Protein AF-A0A7X3K1T3-F1 (afdb_monomer)

Organism: NCBI:txid2078573

Mean predicted aligned error: 7.32 Å

Solvent-accessible surface area (backbone atoms only — not comparable to full-atom values): 7877 Å² total; per-residue (Å²): 132,88,79,58,76,76,47,77,52,73,44,80,39,84,28,98,45,86,91,21,22,28,38,44,36,40,35,38,34,88,75,36,37,39,42,36,42,36,38,79,52,101,83,43,46,70,48,66,37,73,30,45,65,69,56,47,51,51,49,52,53,39,49,54,51,47,51,50,37,59,76,70,62,66,55,40,96,50,82,39,81,67,41,73,45,79,48,91,48,94,47,70,72,44,20,33,36,41,37,36,30,36,39,51,84,30,40,33,49,32,39,38,38,74,58,79,67,65,42,55,36,43,28,45,67,68,56,46,49,56,52,50,52,52,52,56,51,52,68,63,70,74,111

pLDDT: mean 78.9, std 13.53, range [39.66, 96.5]

Secondary structure (DSSP, 8-state):
--PPEEEEEEEEE--SSGGG-EEEEEEEETTEEEEEEEE-STTPPEEEEEEEHHHHHHHHHHHHHHHHHHHTT---SS-EEEEEEE---SSGGG-EEEEEEEETTEEEEEEEESSS---EEEE-HHHHHHHHHHHHHHHHHT-

Sequence (143 aa):
MNKKQTGIEWINIDSELNEGSGKLSLSAYDNLVLLTLMQTHEYGMDAEIELNTLEFAKLIDILKRAHRMICNKEMPQKRNCVGLIRLNNSSPTKQGIIIINLFKNYIIFGVSLKTGGDPEIKMNQDQTLALLELFIKMSKGTG

Foldseek 3Di:
DDFDWLDKDWDFAQDPDLQAGWIWIWTDTLFWIWIWTWRDDPPIFIAIAIGGLVLLVVVLVLLVQLLVCLVVQVADCDKAWSDKDFHPDPDLQNGWMWTWTHHGQWIKTWIGHNDTHIHIHIHGNVSSVVVSVVSVVSSVSSD

Nearest PDB structures (foldseek):
  8chv-assembly1_B  TM=6.276E-01  e=1.000E-04  Homo sapiens
  3k44-assembly4_D  TM=6.222E-01  e=2.903E-04  Drosophila melanogaster
  8chu-assembly1_B  TM=5.878E-01  e=1.116E-03  Homo sapiens
  8chv-assembly1_A  TM=6.253E-01  e=2.896E-03  Homo sapiens
  8chu-assembly1_A  TM=5.949E-01  e=3.240E-03  Homo sapiens

Structure (mmCIF, N/CA/C/O backbone):
data_AF-A0A7X3K1T3-F1
#
_entry.id   AF-A0A7X3K1T3-F1
#
loop_
_atom_site.group_PDB
_atom_site.id
_atom_site.type_symbol
_atom_site.label_atom_id
_atom_site.label_alt_id
_atom_site.label_comp_id
_atom_site.label_asym_id
_atom_site.label_entity_id
_atom_site.label_seq_id
_atom_site.pdbx_PDB_ins_code
_atom_site.Cartn_x
_atom_site.Cartn_y
_atom_site.Cartn_z
_atom_site.occupancy
_atom_site.B_iso_or_equiv
_atom_site.auth_seq_id
_atom_site.auth_comp_id
_atom_site.auth_asym_id
_atom_site.auth_atom_id
_atom_site.pdbx_PDB_model_num
ATOM 1 N N . MET A 1 1 ? 7.225 -0.201 -26.007 1.00 41.81 1 MET A N 1
ATOM 2 C CA . MET A 1 1 ? 5.756 -0.349 -25.890 1.00 41.81 1 MET A CA 1
ATOM 3 C C . MET A 1 1 ? 5.219 0.858 -25.144 1.00 41.81 1 MET A C 1
ATOM 5 O O . MET A 1 1 ? 5.655 1.079 -24.022 1.00 41.81 1 MET A O 1
ATOM 9 N N . ASN A 1 2 ? 4.320 1.635 -25.751 1.00 48.91 2 ASN A N 1
ATOM 10 C CA . ASN A 1 2 ? 3.611 2.708 -25.049 1.00 48.91 2 ASN A CA 1
ATOM 11 C C . ASN A 1 2 ? 2.538 2.070 -24.159 1.00 48.91 2 ASN A C 1
ATOM 13 O O . ASN A 1 2 ? 1.594 1.478 -24.676 1.00 48.91 2 ASN A O 1
ATOM 17 N N . LYS A 1 3 ? 2.711 2.133 -22.834 1.00 58.28 3 LYS A N 1
ATOM 18 C CA . LYS A 1 3 ? 1.690 1.710 -21.866 1.00 58.28 3 LYS A CA 1
ATOM 19 C C . LYS A 1 3 ? 0.610 2.799 -21.838 1.00 58.28 3 LYS A C 1
ATOM 21 O O . LYS A 1 3 ? 0.929 3.944 -21.520 1.00 58.28 3 LYS A O 1
ATOM 26 N N . LYS A 1 4 ? -0.639 2.483 -22.195 1.00 67.44 4 LYS A N 1
ATOM 27 C CA . LYS A 1 4 ? -1.748 3.440 -22.087 1.00 67.44 4 LYS A CA 1
ATOM 28 C C . LYS A 1 4 ? -2.160 3.533 -20.617 1.00 67.44 4 LYS A C 1
ATOM 30 O O . LYS A 1 4 ? -2.411 2.517 -19.976 1.00 67.44 4 LYS A O 1
ATOM 35 N N . GLN A 1 5 ? -2.152 4.743 -20.070 1.00 72.88 5 GLN A N 1
ATOM 36 C CA . GLN A 1 5 ? -2.580 5.000 -18.699 1.00 72.88 5 GLN A CA 1
ATOM 37 C C . GLN A 1 5 ? -4.106 5.069 -18.660 1.00 72.88 5 GLN A C 1
ATOM 39 O O . GLN A 1 5 ? -4.710 5.796 -19.451 1.00 72.88 5 GLN A O 1
ATOM 44 N N . THR A 1 6 ? -4.718 4.295 -17.769 1.00 67.56 6 THR A N 1
ATOM 45 C CA . THR A 1 6 ? -6.179 4.157 -17.666 1.00 67.56 6 THR A CA 1
ATOM 46 C C . THR A 1 6 ? -6.748 4.867 -16.440 1.00 67.56 6 THR A C 1
ATOM 48 O O . THR A 1 6 ? -7.935 5.181 -16.420 1.00 67.56 6 THR A O 1
ATOM 51 N N . GLY A 1 7 ? -5.906 5.209 -15.458 1.00 67.75 7 GLY A N 1
ATOM 52 C CA . GLY A 1 7 ? -6.283 6.049 -14.322 1.00 67.75 7 GLY A CA 1
ATOM 53 C C . GLY A 1 7 ? -5.099 6.422 -13.429 1.00 67.75 7 GLY A C 1
ATOM 54 O O . GLY A 1 7 ? -4.095 5.710 -13.388 1.00 67.75 7 GLY A O 1
ATOM 55 N N . ILE A 1 8 ? -5.224 7.542 -12.712 1.00 69.75 8 ILE A N 1
ATOM 56 C CA . ILE A 1 8 ? -4.309 7.964 -11.641 1.00 69.75 8 ILE A CA 1
ATOM 57 C C . ILE A 1 8 ? -5.150 8.315 -10.425 1.00 69.75 8 ILE A C 1
ATOM 59 O O . 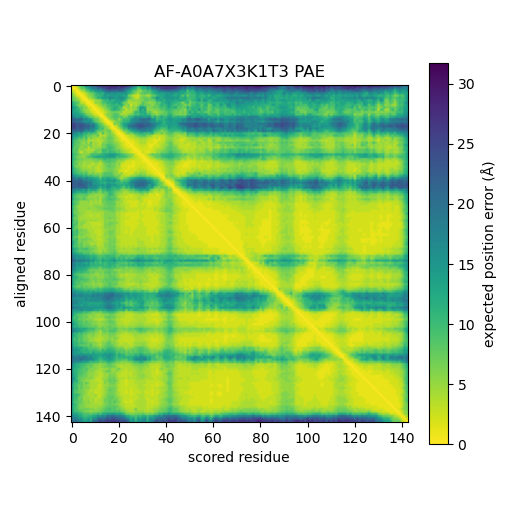ILE A 1 8 ? -6.048 9.148 -10.519 1.00 69.75 8 ILE A O 1
ATOM 63 N N . GLU A 1 9 ? -4.827 7.711 -9.291 1.00 72.94 9 GLU A N 1
ATOM 64 C CA . GLU A 1 9 ? -5.430 8.013 -7.997 1.00 72.94 9 GLU A CA 1
ATOM 65 C C . GLU A 1 9 ? -4.312 8.123 -6.954 1.00 72.94 9 GLU A C 1
ATOM 67 O O 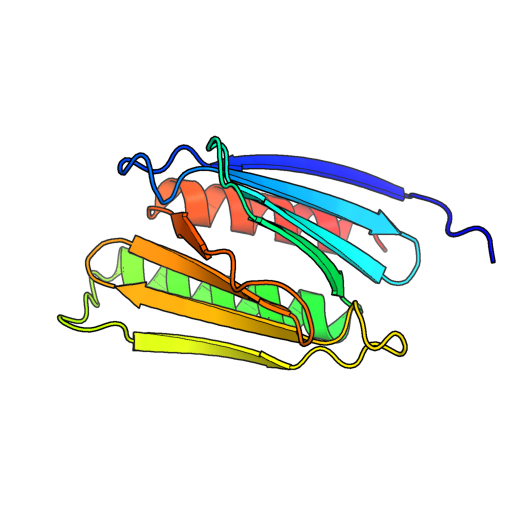. GLU A 1 9 ? -3.264 7.479 -7.049 1.00 72.94 9 GLU A O 1
ATOM 72 N N . TRP A 1 10 ? -4.494 8.970 -5.949 1.00 66.94 10 TRP A N 1
ATOM 73 C CA . TRP A 1 10 ? -3.466 9.230 -4.946 1.00 66.94 10 TRP A CA 1
ATOM 74 C C . TRP A 1 10 ? -4.085 9.482 -3.586 1.00 66.94 10 TRP A C 1
ATOM 76 O O . TRP A 1 10 ? -5.164 10.060 -3.478 1.00 66.94 10 TRP A O 1
ATOM 86 N N . ILE A 1 11 ? -3.363 9.057 -2.554 1.00 65.38 11 ILE A N 1
ATOM 87 C CA . ILE A 1 11 ? -3.684 9.352 -1.169 1.00 65.38 11 ILE A CA 1
ATOM 88 C C . ILE A 1 11 ? -2.452 9.956 -0.500 1.00 65.38 11 ILE A C 1
ATOM 90 O O . ILE A 1 11 ? -1.338 9.431 -0.583 1.00 65.38 11 ILE A O 1
ATOM 94 N N . ASN A 1 12 ? -2.652 11.102 0.140 1.00 68.00 12 ASN A N 1
ATOM 95 C CA . ASN A 1 12 ? -1.646 11.665 1.027 1.00 68.00 12 ASN A CA 1
ATOM 96 C C . ASN A 1 12 ? -1.786 10.974 2.382 1.00 68.00 12 ASN A C 1
ATOM 98 O O . ASN A 1 12 ? -2.900 10.809 2.883 1.00 68.00 12 ASN A O 1
ATOM 102 N N . ILE A 1 13 ? -0.664 10.528 2.939 1.00 69.00 13 ILE A N 1
ATOM 103 C CA . ILE A 1 13 ? -0.623 9.825 4.215 1.00 69.00 13 ILE A CA 1
ATOM 104 C C . ILE A 1 13 ? 0.182 10.681 5.184 1.00 69.00 13 ILE A C 1
ATOM 106 O O . ILE A 1 13 ? 1.413 10.625 5.247 1.00 69.00 13 ILE A O 1
ATOM 110 N N . ASP A 1 14 ? -0.554 11.470 5.955 1.00 61.94 14 ASP A N 1
ATOM 111 C CA . ASP A 1 14 ? -0.004 12.286 7.027 1.00 61.94 14 ASP A CA 1
ATOM 112 C C . ASP A 1 14 ? 0.203 11.398 8.261 1.00 61.94 14 ASP A C 1
ATOM 114 O O . ASP A 1 14 ? -0.721 11.133 9.029 1.00 61.94 14 ASP A O 1
ATOM 118 N N . SER A 1 15 ? 1.408 10.862 8.440 1.00 55.59 15 SER A N 1
ATOM 119 C CA . SER A 1 15 ? 1.752 10.136 9.666 1.00 55.59 15 SER A CA 1
ATOM 120 C C . SER A 1 15 ? 1.919 11.125 10.823 1.00 55.59 15 SER A C 1
ATOM 122 O O . SER A 1 15 ? 2.490 12.203 10.673 1.00 55.59 15 SER A O 1
ATOM 124 N N . GLU A 1 16 ? 1.471 10.733 12.018 1.00 53.41 16 GLU A N 1
ATOM 125 C CA . GLU A 1 16 ? 1.627 11.525 13.251 1.00 53.41 16 GLU A CA 1
ATOM 126 C C . GLU A 1 16 ? 3.101 11.719 13.663 1.00 53.41 16 GLU A C 1
ATOM 128 O O . GLU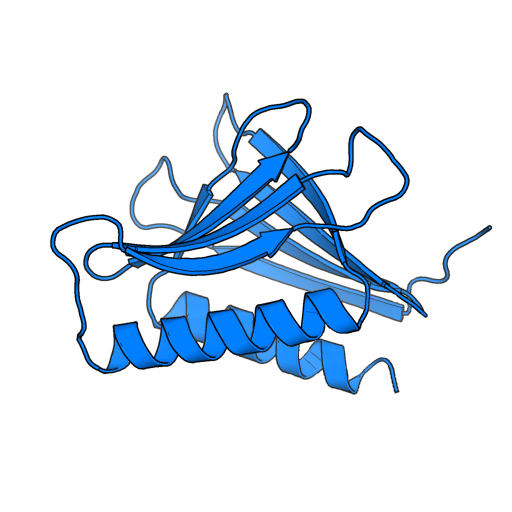 A 1 16 ? 3.422 12.559 14.501 1.00 53.41 16 GLU A O 1
ATOM 133 N N . LEU A 1 17 ? 4.014 10.937 13.080 1.00 50.72 17 LEU A N 1
ATOM 134 C CA . LEU A 1 17 ? 5.456 11.055 13.264 1.00 50.72 17 LEU A CA 1
ATOM 135 C C . LEU A 1 17 ? 6.085 11.617 11.987 1.00 50.72 17 LEU A C 1
ATOM 137 O O . LEU A 1 17 ? 5.965 10.991 10.932 1.00 50.72 17 LEU A O 1
ATOM 141 N N . ASN A 1 18 ? 6.805 12.733 12.120 1.00 50.31 18 ASN A N 1
ATOM 142 C CA . ASN A 1 18 ? 7.543 13.427 11.055 1.00 50.31 18 ASN A CA 1
ATOM 143 C C . ASN A 1 18 ? 8.329 12.465 10.128 1.00 50.31 18 ASN A C 1
ATOM 145 O O . ASN A 1 18 ? 8.273 12.579 8.911 1.00 50.31 18 ASN A O 1
ATOM 149 N N . GLU A 1 19 ? 8.963 11.427 10.680 1.00 51.41 19 GLU A N 1
ATOM 150 C CA . GLU A 1 19 ? 9.788 10.451 9.940 1.00 51.41 19 GLU A CA 1
ATOM 151 C C . GLU A 1 19 ? 9.007 9.305 9.254 1.00 51.41 19 GLU A C 1
ATOM 153 O O . GLU A 1 19 ? 9.602 8.323 8.814 1.00 51.41 19 GLU A O 1
ATOM 158 N N . GLY A 1 20 ? 7.672 9.360 9.203 1.00 57.84 20 GLY A N 1
ATOM 159 C CA . GLY A 1 20 ? 6.833 8.306 8.608 1.00 57.84 20 GLY A CA 1
ATOM 160 C C . GLY A 1 20 ? 5.755 8.805 7.651 1.00 57.84 20 GLY A C 1
ATOM 161 O O . GLY A 1 20 ? 4.930 7.996 7.218 1.00 57.84 20 GLY A O 1
ATOM 162 N N . SER A 1 21 ? 5.733 10.112 7.380 1.00 69.00 21 SER A N 1
ATOM 163 C CA . SER A 1 21 ? 4.756 10.768 6.507 1.00 69.00 21 SER A CA 1
ATOM 164 C C . SER A 1 21 ? 5.194 10.696 5.059 1.00 69.00 21 SER A C 1
ATOM 166 O O . SER A 1 21 ? 6.386 10.702 4.736 1.00 69.00 21 SER A O 1
ATOM 168 N N . GLY A 1 22 ? 4.214 10.606 4.173 1.00 75.56 22 GLY A N 1
ATOM 169 C CA . GLY A 1 22 ? 4.496 10.411 2.772 1.00 75.56 22 GLY A CA 1
ATOM 170 C C . GLY A 1 22 ? 3.266 10.493 1.894 1.00 75.56 22 GLY A C 1
ATOM 171 O O . GLY A 1 22 ? 2.132 10.656 2.339 1.00 75.56 22 GLY A O 1
ATOM 172 N N . LYS A 1 23 ? 3.505 10.336 0.604 1.00 76.12 23 LYS A N 1
ATOM 173 C CA . LYS A 1 23 ? 2.472 10.186 -0.404 1.00 76.12 23 LYS A CA 1
ATOM 174 C C . LYS A 1 23 ? 2.551 8.780 -0.966 1.00 76.12 23 LYS A C 1
ATOM 176 O O . LYS A 1 23 ? 3.626 8.304 -1.330 1.00 76.12 23 LYS A O 1
ATOM 181 N N . LEU A 1 24 ? 1.394 8.138 -1.060 1.00 77.62 24 LEU A N 1
ATOM 182 C CA . LEU A 1 24 ? 1.240 6.890 -1.783 1.00 77.62 24 LEU A CA 1
ATOM 183 C C . LEU A 1 24 ? 0.342 7.167 -2.988 1.00 77.62 24 LEU A C 1
ATOM 185 O O . LEU A 1 24 ? -0.822 7.549 -2.852 1.00 77.62 24 LEU A O 1
ATOM 189 N N . SER A 1 25 ? 0.894 7.017 -4.187 1.00 76.75 25 SER A N 1
ATOM 190 C CA . SER A 1 25 ? 0.141 7.187 -5.430 1.00 76.75 25 SER A CA 1
ATOM 191 C C . SER A 1 25 ? 0.081 5.898 -6.216 1.00 76.75 25 SER A C 1
ATOM 193 O O . SER A 1 25 ? 1.043 5.130 -6.239 1.00 76.75 25 SER A O 1
ATOM 195 N N . LEU A 1 26 ? -1.038 5.699 -6.906 1.00 80.31 26 LEU A N 1
ATOM 196 C CA . LEU A 1 26 ? -1.214 4.594 -7.823 1.00 80.31 26 LEU A CA 1
ATOM 197 C C . LEU A 1 26 ? -1.599 5.077 -9.208 1.00 80.31 26 LEU A C 1
ATOM 199 O O . LEU A 1 26 ? -2.479 5.916 -9.387 1.00 80.31 26 LEU A O 1
ATOM 203 N N . SER A 1 27 ? -0.949 4.490 -10.202 1.00 80.88 27 SER A N 1
ATOM 204 C CA . SER A 1 27 ? -1.311 4.660 -11.601 1.00 80.88 27 SER A CA 1
ATOM 205 C C . SER A 1 27 ? -1.676 3.307 -12.188 1.00 80.88 27 SER A C 1
ATOM 207 O O . SER A 1 27 ? -0.873 2.375 -12.168 1.00 80.88 27 SER A O 1
ATOM 209 N N . ALA A 1 28 ? -2.892 3.195 -12.709 1.00 78.00 28 ALA A N 1
ATOM 210 C CA . ALA A 1 28 ? -3.346 2.014 -13.420 1.00 78.00 28 ALA A CA 1
ATOM 211 C C . ALA A 1 28 ? -2.989 2.124 -14.909 1.00 78.00 28 ALA A C 1
ATOM 213 O O . ALA A 1 28 ? -3.174 3.164 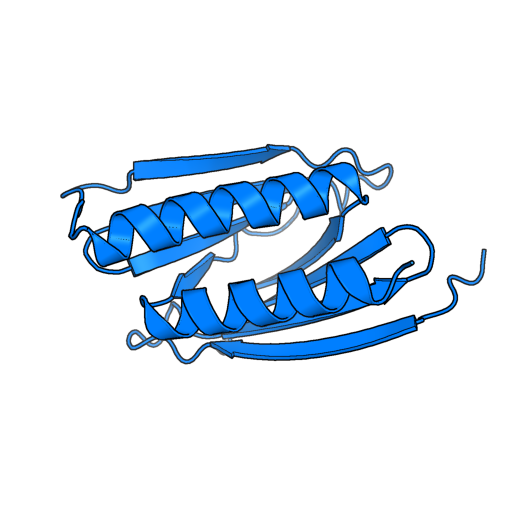-15.551 1.00 78.00 28 ALA A O 1
ATOM 214 N N . TYR A 1 29 ? -2.481 1.023 -15.446 1.00 77.81 29 TYR A N 1
ATOM 215 C CA . TYR A 1 29 ? -2.236 0.793 -16.864 1.00 77.81 29 TYR A CA 1
ATOM 216 C C . TYR A 1 29 ? -2.918 -0.521 -17.262 1.00 77.81 29 TYR A C 1
ATOM 218 O O . TYR A 1 29 ? -3.238 -1.330 -16.393 1.00 77.81 29 TYR A O 1
ATOM 226 N N . ASP A 1 30 ? -3.084 -0.768 -18.564 1.00 71.62 30 ASP A N 1
ATOM 227 C CA . ASP A 1 30 ? -3.866 -1.905 -19.089 1.00 71.62 30 ASP A CA 1
ATOM 228 C C . ASP A 1 30 ? -3.560 -3.270 -18.430 1.00 71.62 30 ASP A C 1
ATOM 230 O O . ASP A 1 30 ? -4.468 -4.062 -18.220 1.00 71.62 30 ASP A O 1
ATOM 234 N N . ASN A 1 31 ? -2.297 -3.549 -18.073 1.00 72.81 31 ASN A N 1
ATOM 235 C CA . ASN A 1 31 ? -1.872 -4.852 -17.531 1.00 72.81 31 ASN A CA 1
ATOM 236 C C . ASN A 1 31 ? -1.056 -4.769 -16.229 1.00 72.81 31 ASN A C 1
ATOM 238 O O . ASN A 1 31 ? -0.468 -5.765 -15.801 1.00 72.81 31 ASN A O 1
ATOM 242 N N . LEU A 1 32 ? -0.941 -3.584 -15.627 1.00 79.00 32 LEU A N 1
ATOM 243 C CA . LEU A 1 32 ? -0.135 -3.384 -14.421 1.00 79.00 32 LEU A CA 1
ATOM 244 C C . LEU A 1 32 ? -0.585 -2.160 -13.637 1.00 79.00 32 LEU A C 1
ATOM 246 O O . LEU A 1 32 ? -1.138 -1.207 -14.184 1.00 79.00 32 LEU A O 1
ATOM 250 N N . VAL A 1 33 ? -0.263 -2.175 -12.353 1.00 81.81 33 VAL A N 1
ATOM 251 C CA . VAL A 1 33 ? -0.432 -1.051 -11.443 1.00 81.81 33 VAL A CA 1
ATOM 252 C C . VAL A 1 33 ? 0.947 -0.552 -11.042 1.00 81.81 33 VAL A C 1
ATOM 254 O O . VAL A 1 33 ? 1.780 -1.321 -10.571 1.00 81.81 33 VAL A O 1
ATOM 257 N N . LEU A 1 34 ? 1.196 0.736 -11.233 1.00 82.00 34 LEU A N 1
ATOM 258 C CA . LEU A 1 34 ? 2.377 1.410 -10.718 1.00 82.00 34 LEU A CA 1
ATOM 259 C C . LEU A 1 34 ? 2.048 1.961 -9.334 1.00 82.00 34 LEU A C 1
ATOM 261 O O . LEU A 1 34 ? 1.129 2.765 -9.197 1.00 82.00 34 LEU A O 1
ATOM 265 N N . LEU A 1 35 ? 2.784 1.515 -8.328 1.00 84.31 35 LEU A N 1
ATOM 266 C CA . LEU A 1 35 ? 2.719 2.001 -6.960 1.00 84.31 35 LEU A CA 1
ATOM 267 C C . LEU A 1 35 ? 3.952 2.864 -6.696 1.00 84.31 35 LEU A C 1
ATOM 269 O O . LEU A 1 35 ? 5.075 2.374 -6.800 1.00 84.31 35 LEU A O 1
ATOM 273 N N . THR A 1 36 ? 3.742 4.112 -6.297 1.00 78.75 36 THR A N 1
ATOM 274 C CA . THR A 1 36 ? 4.822 5.017 -5.897 1.00 78.75 36 THR A CA 1
ATOM 275 C C . THR A 1 36 ? 4.655 5.389 -4.432 1.00 78.75 36 THR A C 1
ATOM 277 O O . THR A 1 36 ? 3.579 5.820 -4.012 1.00 78.75 36 THR A O 1
ATOM 280 N N . LEU A 1 37 ? 5.727 5.215 -3.669 1.00 79.81 37 LEU A N 1
ATOM 281 C CA . LEU A 1 37 ? 5.862 5.585 -2.270 1.00 79.81 37 LEU A CA 1
ATOM 282 C C . LEU A 1 37 ? 6.874 6.730 -2.190 1.00 79.81 37 LEU A C 1
ATOM 284 O O . LEU A 1 37 ? 8.015 6.540 -2.597 1.00 79.81 37 LEU A O 1
ATOM 288 N N . MET A 1 38 ? 6.463 7.892 -1.689 1.00 75.50 38 MET A N 1
ATOM 289 C CA . MET A 1 38 ? 7.336 9.059 -1.525 1.00 75.50 38 MET A CA 1
ATOM 290 C C . MET A 1 38 ? 7.316 9.526 -0.075 1.00 75.50 38 MET A C 1
ATOM 292 O O . MET A 1 38 ? 6.237 9.796 0.453 1.00 75.50 38 MET A O 1
ATOM 296 N N . GLN A 1 39 ? 8.471 9.654 0.573 1.00 73.12 39 GLN A N 1
ATOM 297 C CA . GLN A 1 39 ? 8.565 10.215 1.928 1.00 73.12 39 GLN A CA 1
ATOM 298 C C . GLN A 1 39 ? 8.788 11.736 1.883 1.00 73.12 39 GLN A C 1
ATOM 300 O O . GLN A 1 39 ? 9.594 12.232 1.105 1.00 73.12 39 GLN A O 1
ATOM 305 N N . THR A 1 40 ? 8.100 12.501 2.734 1.00 63.00 40 THR A N 1
ATOM 306 C CA . THR A 1 40 ? 8.018 13.978 2.641 1.00 63.00 40 THR A CA 1
ATOM 307 C C . THR A 1 40 ? 9.203 14.770 3.238 1.00 63.00 40 THR A C 1
ATOM 309 O O . THR A 1 40 ? 9.068 15.971 3.464 1.00 63.00 40 THR A O 1
ATOM 312 N N . HIS A 1 41 ? 10.355 14.161 3.546 1.00 61.69 41 HIS A N 1
ATOM 313 C CA . HIS A 1 41 ? 11.472 14.837 4.242 1.00 61.69 41 HIS A CA 1
ATOM 314 C C . HIS A 1 41 ? 12.726 15.064 3.391 1.00 61.69 41 HIS A C 1
ATOM 316 O O . HIS A 1 41 ? 12.865 14.499 2.317 1.00 61.69 41 HIS A O 1
ATOM 322 N N . GLU A 1 42 ? 13.642 15.909 3.886 1.00 45.81 42 GLU A N 1
ATOM 323 C CA . GLU A 1 42 ? 14.882 16.361 3.216 1.00 45.81 42 GLU A CA 1
ATOM 324 C C . GLU A 1 42 ? 15.823 15.206 2.797 1.00 45.81 42 GLU A C 1
ATOM 326 O O . GLU A 1 42 ? 16.629 15.361 1.886 1.00 45.81 42 GLU A O 1
ATOM 331 N N . TYR A 1 43 ? 15.655 14.022 3.401 1.00 48.78 43 TYR A N 1
ATOM 332 C CA . TYR A 1 43 ? 16.323 12.757 3.048 1.00 48.78 43 TYR A CA 1
ATOM 333 C C . TYR A 1 43 ? 15.341 11.682 2.540 1.00 48.78 43 TYR A C 1
ATOM 335 O O . TYR A 1 43 ? 15.609 10.485 2.656 1.00 48.78 43 TYR A O 1
ATOM 343 N N . GLY A 1 44 ? 14.167 12.098 2.060 1.00 59.78 44 GLY A N 1
ATOM 344 C CA . GLY A 1 44 ? 13.061 11.228 1.681 1.00 59.78 44 GLY A CA 1
ATOM 345 C C . GLY A 1 44 ? 13.465 10.243 0.594 1.00 59.78 44 GLY A C 1
ATOM 346 O O . GLY A 1 44 ? 14.054 10.616 -0.420 1.00 59.78 44 GLY A O 1
ATOM 347 N N . MET A 1 45 ? 13.170 8.967 0.831 1.00 69.50 45 MET A N 1
ATOM 348 C CA . MET A 1 45 ? 13.367 7.922 -0.160 1.00 69.50 45 MET A CA 1
ATOM 349 C C . MET A 1 45 ? 12.086 7.748 -0.965 1.00 69.50 45 MET A C 1
ATOM 351 O O . MET A 1 45 ? 11.006 7.562 -0.398 1.00 69.50 45 MET A O 1
ATOM 355 N N . ASP A 1 46 ? 12.240 7.753 -2.283 1.00 76.19 46 ASP A N 1
ATOM 356 C CA . ASP A 1 46 ? 11.174 7.415 -3.211 1.00 76.19 46 ASP A CA 1
ATOM 357 C C . ASP A 1 46 ? 11.367 5.980 -3.694 1.00 76.19 46 ASP A C 1
ATOM 359 O O . ASP A 1 46 ? 12.464 5.574 -4.089 1.00 76.19 46 ASP A O 1
ATOM 363 N N . ALA A 1 47 ? 10.286 5.208 -3.690 1.00 77.12 47 ALA A N 1
ATOM 364 C CA . ALA A 1 47 ? 10.245 3.913 -4.340 1.00 77.12 47 ALA A CA 1
ATOM 365 C C . ALA A 1 47 ? 9.091 3.853 -5.331 1.00 77.12 47 ALA A C 1
ATOM 367 O O . ALA A 1 47 ? 7.948 4.164 -5.009 1.00 77.12 47 ALA A O 1
ATOM 368 N N . GLU A 1 48 ? 9.392 3.385 -6.536 1.00 80.38 48 GLU A N 1
ATOM 369 C CA . GLU A 1 48 ? 8.404 3.106 -7.567 1.00 80.38 48 GLU A CA 1
ATOM 370 C C . GLU A 1 48 ? 8.437 1.614 -7.903 1.00 80.38 48 GLU A C 1
ATOM 372 O O . GLU A 1 48 ? 9.475 1.059 -8.273 1.00 80.38 48 GLU A O 1
ATOM 377 N N . ILE A 1 49 ? 7.285 0.962 -7.785 1.00 81.94 49 ILE A N 1
ATOM 378 C CA . ILE A 1 49 ? 7.109 -0.464 -8.027 1.00 81.94 49 ILE A CA 1
ATOM 379 C C . ILE A 1 49 ? 6.038 -0.681 -9.084 1.00 81.94 49 ILE A C 1
ATOM 381 O O . ILE A 1 49 ? 4.936 -0.149 -8.998 1.00 81.94 49 ILE A O 1
ATOM 385 N N . GLU A 1 50 ? 6.330 -1.563 -10.033 1.00 85.12 50 GLU A N 1
ATOM 386 C CA . GLU A 1 50 ? 5.314 -2.150 -10.902 1.00 85.12 50 GLU A CA 1
ATOM 387 C C . GLU A 1 50 ? 4.766 -3.428 -10.258 1.00 85.12 50 GLU A C 1
ATOM 389 O O . GLU A 1 50 ? 5.536 -4.296 -9.845 1.00 85.12 50 GLU A O 1
ATOM 394 N N . LEU A 1 51 ? 3.440 -3.520 -10.168 1.00 85.62 51 LEU A N 1
ATOM 395 C CA . LEU A 1 51 ? 2.688 -4.681 -9.710 1.00 85.62 51 LEU A CA 1
ATOM 396 C C . LEU A 1 51 ? 1.891 -5.242 -10.881 1.00 85.62 51 LEU A C 1
ATOM 398 O O . LEU A 1 51 ? 1.103 -4.527 -11.506 1.00 85.62 51 LEU A O 1
ATOM 402 N N . ASN A 1 52 ? 2.036 -6.536 -11.153 1.00 86.44 52 ASN A N 1
ATOM 403 C CA . ASN A 1 52 ? 1.071 -7.223 -12.007 1.00 86.44 52 ASN A CA 1
ATOM 404 C C . ASN A 1 52 ? -0.263 -7.435 -11.261 1.00 86.44 52 ASN A C 1
ATOM 406 O O . ASN A 1 52 ? -0.354 -7.276 -10.041 1.00 86.44 52 ASN A O 1
ATOM 410 N N . THR A 1 53 ? -1.310 -7.833 -11.985 1.00 84.75 53 THR A N 1
ATOM 411 C CA . THR A 1 53 ? -2.657 -8.030 -11.422 1.00 84.75 53 THR A CA 1
ATOM 412 C C . THR A 1 53 ? -2.679 -8.988 -10.226 1.00 84.75 53 THR A C 1
ATOM 414 O O . THR A 1 53 ? -3.398 -8.747 -9.257 1.00 84.75 53 THR A O 1
ATOM 417 N N . LEU A 1 54 ? -1.873 -10.056 -10.253 1.00 88.94 54 LEU A N 1
ATOM 418 C CA . LEU A 1 54 ? -1.812 -11.033 -9.164 1.00 88.94 54 LEU A CA 1
ATOM 419 C C . LEU A 1 54 ? -1.128 -10.454 -7.918 1.00 88.94 54 LEU A C 1
ATOM 421 O O . LEU A 1 54 ? -1.578 -10.695 -6.798 1.00 88.94 54 LEU A O 1
ATOM 425 N N . GLU A 1 55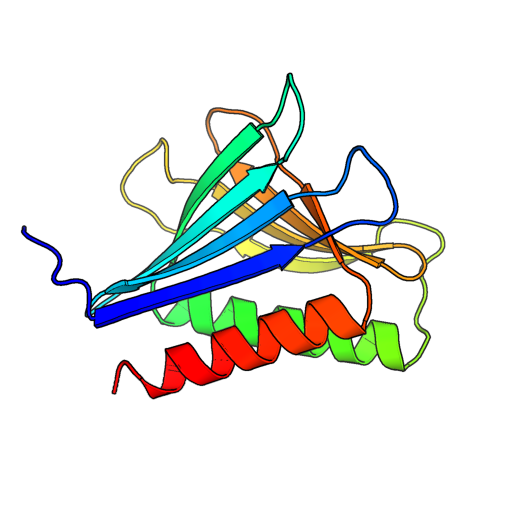 ? -0.043 -9.703 -8.093 1.00 91.06 55 GLU A N 1
ATOM 426 C CA . GLU A 1 55 ? 0.654 -9.015 -7.001 1.00 91.06 55 GLU A CA 1
ATOM 427 C C . GLU A 1 55 ? -0.225 -7.924 -6.386 1.00 91.06 55 GLU A C 1
ATOM 429 O O . GLU A 1 55 ? -0.314 -7.829 -5.163 1.00 91.06 55 GLU A O 1
ATOM 434 N N . PHE A 1 56 ? -0.944 -7.160 -7.212 1.00 90.00 56 PHE A N 1
ATOM 435 C CA . PHE A 1 56 ? -1.871 -6.138 -6.735 1.00 90.00 56 PHE A CA 1
ATOM 436 C C . PHE A 1 56 ? -3.048 -6.744 -5.953 1.00 90.00 56 PHE A C 1
ATOM 438 O O . PHE A 1 56 ? -3.375 -6.271 -4.865 1.00 90.00 56 PHE A O 1
ATOM 445 N N . ALA A 1 57 ? -3.630 -7.847 -6.437 1.00 90.56 57 ALA A N 1
ATOM 446 C CA . ALA A 1 5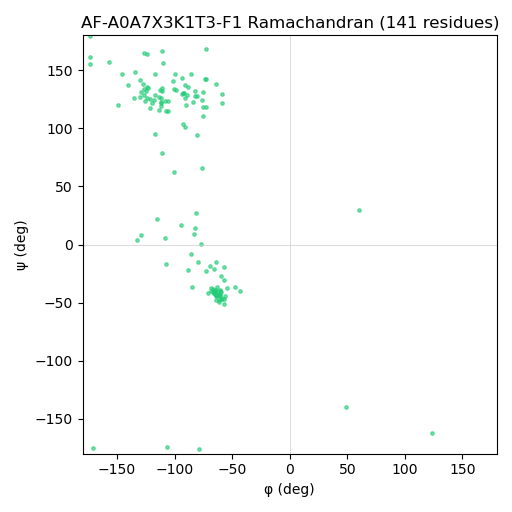7 ? -4.675 -8.570 -5.709 1.00 90.56 57 ALA A CA 1
ATOM 447 C C . ALA A 1 57 ? -4.174 -9.096 -4.350 1.00 90.56 57 ALA A C 1
ATOM 449 O O . ALA A 1 57 ? -4.834 -8.905 -3.327 1.00 90.56 57 ALA A O 1
ATOM 450 N N . LYS A 1 58 ? -2.966 -9.678 -4.310 1.00 94.06 58 LYS A N 1
ATOM 451 C CA . LYS A 1 58 ? -2.329 -10.114 -3.054 1.00 94.06 58 LYS A CA 1
ATOM 452 C C . LYS A 1 58 ? -2.111 -8.952 -2.087 1.00 94.06 58 LYS A C 1
ATOM 454 O O . LYS A 1 58 ? -2.307 -9.121 -0.885 1.00 94.06 58 LYS A O 1
ATOM 459 N N . LEU A 1 59 ? -1.722 -7.782 -2.592 1.00 93.69 59 LEU A N 1
ATOM 460 C CA . LEU A 1 59 ? -1.526 -6.587 -1.773 1.00 93.69 59 LEU A CA 1
ATOM 461 C C . LEU A 1 59 ? -2.828 -6.126 -1.120 1.00 93.69 59 LEU A C 1
ATOM 463 O O . LEU A 1 59 ? -2.839 -5.851 0.080 1.00 93.69 59 LEU A O 1
ATOM 467 N N . ILE A 1 60 ? -3.927 -6.119 -1.877 1.00 93.88 60 ILE A N 1
ATOM 468 C CA . ILE A 1 60 ? -5.265 -5.819 -1.354 1.00 93.88 60 ILE A CA 1
ATOM 469 C C . ILE A 1 60 ? -5.627 -6.775 -0.214 1.00 93.88 60 ILE A C 1
ATOM 471 O O . ILE A 1 60 ? -6.093 -6.332 0.835 1.00 93.88 60 ILE A O 1
ATOM 475 N N . ASP A 1 61 ? -5.403 -8.077 -0.384 1.00 96.12 61 ASP A N 1
ATOM 476 C CA . ASP A 1 61 ? -5.766 -9.068 0.633 1.00 96.12 61 ASP A CA 1
ATOM 477 C C . ASP A 1 61 ? -4.913 -8.957 1.904 1.00 96.12 61 ASP A C 1
ATOM 479 O O . ASP A 1 61 ? -5.438 -9.072 3.017 1.00 96.12 61 ASP A O 1
ATOM 483 N N . ILE A 1 62 ? -3.618 -8.658 1.767 1.00 96.50 62 ILE A N 1
ATOM 484 C CA . ILE A 1 62 ? -2.739 -8.388 2.913 1.00 96.50 62 ILE A CA 1
ATOM 485 C C . ILE A 1 62 ? -3.194 -7.123 3.654 1.00 96.50 62 ILE A C 1
ATOM 487 O O . ILE A 1 62 ? -3.286 -7.145 4.883 1.00 96.50 62 ILE A O 1
ATOM 491 N N . LEU A 1 63 ? -3.533 -6.045 2.938 1.00 94.62 63 LEU A N 1
ATOM 492 C CA . LEU A 1 63 ? -4.025 -4.807 3.551 1.00 94.62 63 LEU A CA 1
ATOM 493 C C . LEU A 1 63 ? -5.378 -5.000 4.245 1.00 94.62 63 LEU A C 1
ATOM 495 O O . LEU A 1 63 ? -5.546 -4.528 5.366 1.00 94.62 63 LEU A O 1
ATOM 499 N N . LYS A 1 64 ? -6.311 -5.765 3.657 1.00 95.69 64 LYS A N 1
ATOM 500 C CA . LYS A 1 64 ? -7.567 -6.162 4.327 1.00 95.69 64 LYS A CA 1
ATOM 501 C C . LYS A 1 64 ? -7.294 -6.874 5.645 1.00 95.69 64 LYS A C 1
ATOM 503 O O . LYS A 1 64 ? -7.953 -6.600 6.648 1.00 95.69 64 LYS A O 1
ATOM 508 N N . ARG A 1 65 ? -6.328 -7.798 5.648 1.00 95.56 65 ARG A N 1
ATOM 509 C CA . ARG A 1 65 ? -5.937 -8.531 6.854 1.00 95.56 65 ARG A CA 1
ATOM 510 C C . ARG A 1 65 ? -5.350 -7.595 7.903 1.00 95.56 65 ARG A C 1
ATOM 512 O O . ARG A 1 65 ? -5.787 -7.646 9.048 1.00 95.56 65 ARG A O 1
ATOM 519 N N . ALA A 1 66 ? -4.419 -6.729 7.510 1.00 94.31 66 ALA A N 1
ATOM 520 C CA . ALA A 1 66 ? -3.804 -5.751 8.402 1.00 94.31 66 ALA A CA 1
ATOM 521 C C . ALA A 1 66 ? -4.862 -4.817 9.011 1.00 94.31 66 ALA A C 1
ATOM 523 O O . ALA A 1 66 ? -4.908 -4.653 10.229 1.00 94.31 66 ALA A O 1
ATOM 524 N N . HIS A 1 6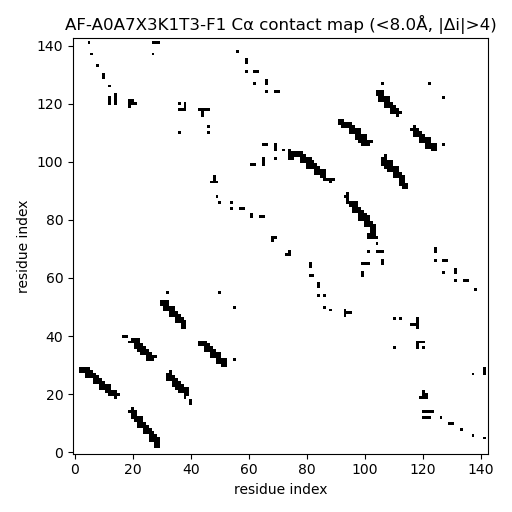7 ? -5.770 -4.293 8.181 1.00 94.69 67 HIS A N 1
ATOM 525 C CA . HIS A 1 67 ? -6.881 -3.446 8.612 1.00 94.69 67 HIS A CA 1
ATOM 526 C C . HIS A 1 67 ? -7.828 -4.173 9.586 1.00 94.69 67 HIS A C 1
ATOM 528 O O . HIS A 1 67 ? -8.261 -3.618 10.590 1.00 94.69 67 HIS A O 1
ATOM 534 N N . ARG A 1 68 ? -8.126 -5.456 9.357 1.00 94.69 68 ARG A N 1
ATOM 535 C CA . ARG A 1 68 ? -8.916 -6.238 10.318 1.00 94.69 68 ARG A CA 1
ATOM 536 C C . ARG A 1 68 ? -8.201 -6.377 11.667 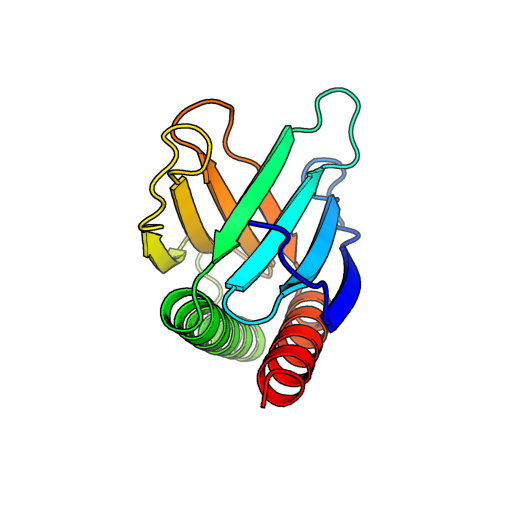1.00 94.69 68 ARG A C 1
ATOM 538 O O . ARG A 1 68 ? -8.836 -6.207 12.703 1.00 94.69 68 ARG A O 1
ATOM 545 N N . MET A 1 69 ? -6.901 -6.671 11.657 1.00 93.69 69 MET A N 1
ATOM 546 C CA . MET A 1 69 ? -6.108 -6.836 12.882 1.00 93.69 69 MET A CA 1
ATOM 547 C C . MET A 1 69 ? -6.026 -5.534 13.692 1.00 93.69 69 MET A C 1
ATOM 549 O O . MET A 1 69 ? -6.215 -5.560 14.910 1.00 93.69 69 MET A O 1
ATOM 553 N N . ILE A 1 70 ? -5.807 -4.390 13.029 1.00 91.25 70 ILE A N 1
ATOM 554 C CA . ILE A 1 70 ? -5.759 -3.085 13.706 1.00 91.25 70 ILE A CA 1
ATOM 555 C C . ILE A 1 70 ? -7.136 -2.711 14.298 1.00 91.25 70 ILE A C 1
ATOM 557 O O . ILE A 1 70 ? -7.204 -2.309 15.458 1.00 91.25 70 ILE A O 1
ATOM 561 N N . CYS A 1 71 ? -8.248 -2.954 13.589 1.00 91.81 71 CYS A N 1
ATOM 562 C CA . CYS A 1 71 ? -9.603 -2.729 14.123 1.00 91.81 71 CYS A CA 1
ATOM 563 C C . CYS A 1 71 ? -9.920 -3.617 15.337 1.00 91.81 71 CYS A C 1
ATOM 565 O O . CYS A 1 71 ? -10.574 -3.184 16.286 1.00 91.81 71 CYS A O 1
ATOM 567 N N . ASN A 1 72 ? -9.424 -4.856 15.331 1.00 91.38 72 ASN A N 1
ATOM 568 C CA . ASN A 1 72 ? -9.598 -5.816 16.420 1.00 91.38 72 ASN A CA 1
ATOM 569 C C . ASN A 1 72 ? -8.694 -5.552 17.634 1.00 91.38 72 ASN A C 1
ATOM 571 O O . ASN A 1 72 ? -8.743 -6.309 18.604 1.00 91.38 72 ASN A O 1
ATOM 575 N N . LYS A 1 73 ? -7.865 -4.501 17.602 1.00 85.81 73 LYS A N 1
ATOM 576 C CA . LYS A 1 73 ? -6.885 -4.196 18.656 1.00 85.81 73 LYS A CA 1
ATOM 577 C C . LYS A 1 73 ? -5.857 -5.316 18.876 1.00 85.81 73 LYS A C 1
ATOM 579 O O . LYS A 1 73 ? -5.316 -5.452 19.973 1.00 85.81 73 LYS A O 1
ATOM 584 N N . GLU A 1 74 ? -5.532 -6.079 17.832 1.00 84.25 74 GLU A N 1
ATOM 585 C CA . GLU A 1 74 ? -4.479 -7.102 17.850 1.00 84.25 74 GLU A CA 1
ATOM 586 C C . GLU A 1 74 ? -3.090 -6.437 17.774 1.00 84.25 74 GLU A C 1
ATOM 588 O O . GLU A 1 74 ? -2.389 -6.562 16.778 1.00 84.25 74 GLU A O 1
ATOM 593 N N . MET A 1 75 ? -2.702 -5.676 18.806 1.00 80.94 75 MET A N 1
ATOM 594 C CA . MET A 1 75 ? -1.532 -4.786 18.776 1.00 80.94 75 MET A CA 1
ATOM 595 C C . MET A 1 75 ? -0.267 -5.474 19.308 1.00 80.94 75 MET A C 1
ATOM 597 O O . MET A 1 75 ? -0.102 -5.613 20.525 1.00 80.94 75 MET A O 1
ATOM 601 N N . PRO A 1 76 ? 0.667 -5.891 18.439 1.00 82.88 76 PRO A N 1
ATOM 602 C CA . PRO A 1 76 ? 1.887 -6.538 18.882 1.00 82.88 76 PRO A CA 1
ATOM 603 C C . PRO A 1 76 ? 2.837 -5.511 19.520 1.00 82.88 76 PRO A C 1
ATOM 605 O O . PRO A 1 76 ? 2.989 -4.381 19.050 1.00 82.88 76 PRO A O 1
ATOM 608 N N . GLN A 1 77 ? 3.530 -5.934 20.582 1.00 81.94 77 GLN A N 1
ATOM 609 C CA . GLN A 1 77 ? 4.563 -5.133 21.264 1.00 81.94 77 GLN A CA 1
ATOM 610 C C . GLN A 1 77 ? 5.827 -4.937 20.402 1.00 81.94 77 GLN A C 1
ATOM 612 O O . GLN A 1 77 ? 6.632 -4.043 20.653 1.00 81.94 77 GLN A O 1
ATOM 617 N N . LYS A 1 78 ? 6.008 -5.780 19.379 1.00 89.62 78 LYS A N 1
ATOM 618 C CA . LYS A 1 78 ? 7.092 -5.732 18.386 1.00 89.62 78 LYS A CA 1
ATOM 619 C C . LYS A 1 78 ? 6.488 -5.662 16.984 1.00 89.62 78 LYS A C 1
ATOM 621 O O . LYS A 1 78 ? 5.310 -5.958 16.816 1.00 89.62 78 LYS A O 1
ATOM 626 N N . ARG A 1 79 ? 7.280 -5.289 15.973 1.00 89.50 79 ARG A N 1
ATOM 627 C CA . ARG A 1 79 ? 6.829 -5.336 14.571 1.00 89.50 79 ARG A CA 1
ATOM 628 C C . ARG A 1 79 ? 6.427 -6.773 14.215 1.00 89.50 79 ARG A C 1
ATOM 630 O O . ARG A 1 79 ? 7.245 -7.682 14.343 1.00 89.50 79 ARG A O 1
ATOM 637 N N . ASN A 1 80 ? 5.182 -6.963 13.789 1.00 91.94 80 ASN A N 1
ATOM 638 C CA . ASN A 1 80 ? 4.647 -8.242 13.336 1.00 91.94 80 ASN A CA 1
ATOM 639 C C . ASN A 1 80 ? 4.372 -8.185 11.832 1.00 91.94 80 ASN A C 1
ATOM 641 O O . ASN A 1 80 ? 3.591 -7.344 11.389 1.00 91.94 80 ASN A O 1
ATOM 645 N N . CYS A 1 81 ? 4.977 -9.081 11.055 1.00 93.94 81 CYS A N 1
ATOM 646 C CA . CYS A 1 81 ? 4.736 -9.151 9.617 1.00 93.94 81 CYS A CA 1
ATOM 647 C C . CYS A 1 81 ? 3.344 -9.734 9.350 1.00 93.94 81 CYS A C 1
ATOM 649 O O . CYS A 1 81 ? 3.056 -10.872 9.719 1.00 93.94 81 CYS A O 1
ATOM 651 N N . VAL A 1 82 ? 2.478 -8.949 8.707 1.00 94.56 82 VAL A N 1
ATOM 652 C CA . VAL A 1 82 ? 1.137 -9.384 8.288 1.00 94.56 82 VAL A CA 1
ATOM 653 C C . VAL A 1 82 ? 1.209 -10.101 6.942 1.00 94.56 82 VAL A C 1
ATOM 655 O O . VAL A 1 82 ? 0.488 -11.076 6.709 1.00 94.56 82 VAL A O 1
ATOM 658 N N . GLY A 1 83 ? 2.086 -9.631 6.056 1.00 95.69 83 GLY A N 1
ATOM 659 C CA . GLY A 1 83 ? 2.290 -10.225 4.747 1.00 95.69 83 GLY A CA 1
ATOM 660 C C . GLY A 1 83 ? 3.456 -9.609 3.988 1.00 95.69 83 GLY A C 1
ATOM 661 O O . GLY A 1 83 ? 3.919 -8.509 4.288 1.00 95.69 83 GLY A O 1
ATOM 662 N N . LEU A 1 84 ? 3.916 -10.356 2.988 1.00 93.94 84 LEU A N 1
ATOM 663 C CA . LEU A 1 84 ? 5.059 -10.015 2.158 1.00 93.94 84 LEU A CA 1
ATOM 664 C C . LEU A 1 84 ? 4.777 -10.393 0.702 1.00 93.94 84 LEU A C 1
ATOM 666 O O . LEU A 1 84 ? 4.275 -11.484 0.425 1.00 93.94 84 LEU A O 1
ATOM 670 N N . ILE A 1 85 ? 5.143 -9.510 -0.225 1.00 92.44 85 ILE A N 1
ATOM 671 C CA . ILE A 1 85 ? 5.059 -9.740 -1.669 1.00 92.44 85 ILE A CA 1
ATOM 672 C C . ILE A 1 85 ? 6.454 -9.584 -2.246 1.00 92.44 85 ILE A C 1
ATOM 674 O O . ILE A 1 85 ? 7.035 -8.505 -2.187 1.00 92.44 85 ILE A O 1
ATOM 678 N N . ARG A 1 86 ? 6.989 -10.664 -2.817 1.00 88.38 86 ARG A N 1
ATOM 679 C CA . ARG A 1 86 ? 8.194 -10.595 -3.646 1.00 88.38 86 ARG A CA 1
ATOM 680 C C . ARG A 1 86 ? 7.774 -10.223 -5.055 1.00 88.38 86 ARG A C 1
ATOM 682 O O . ARG A 1 86 ? 6.961 -10.933 -5.642 1.00 88.38 86 ARG A O 1
ATOM 689 N N . LEU A 1 87 ? 8.320 -9.127 -5.556 1.00 84.62 87 LEU A N 1
ATOM 690 C CA . LEU A 1 87 ? 7.977 -8.583 -6.861 1.00 84.62 87 LEU A CA 1
ATOM 691 C C . LEU A 1 87 ? 8.760 -9.318 -7.938 1.00 84.62 87 LEU A C 1
ATOM 693 O O . LEU A 1 87 ? 9.989 -9.410 -7.861 1.00 84.62 87 LEU A O 1
ATOM 697 N N . ASN A 1 88 ? 8.060 -9.821 -8.948 1.00 73.69 88 ASN A N 1
ATOM 698 C CA . ASN A 1 88 ? 8.680 -10.553 -10.043 1.00 73.69 88 ASN A CA 1
ATOM 699 C C . ASN A 1 88 ? 8.835 -9.653 -11.275 1.00 73.69 88 ASN A C 1
ATOM 701 O O . ASN A 1 88 ? 8.239 -9.886 -12.325 1.00 73.69 88 ASN A O 1
ATOM 705 N N . ASN A 1 89 ? 9.629 -8.590 -11.118 1.00 69.38 89 ASN A N 1
ATOM 706 C CA . ASN A 1 89 ? 9.882 -7.604 -12.166 1.00 69.38 89 ASN A CA 1
ATOM 707 C C . ASN A 1 89 ? 11.140 -7.938 -12.977 1.00 69.38 89 ASN A C 1
ATOM 709 O O . ASN A 1 89 ? 12.160 -8.391 -12.447 1.00 69.38 89 ASN A O 1
ATOM 713 N N . SER A 1 90 ? 11.079 -7.661 -14.281 1.00 61.38 90 SER A N 1
ATOM 714 C CA . SER A 1 90 ? 12.177 -7.902 -15.226 1.00 61.38 90 SER A CA 1
ATOM 715 C C . SER A 1 90 ? 13.347 -6.923 -15.064 1.00 61.38 90 SER A C 1
ATOM 717 O O . SER A 1 90 ? 14.471 -7.263 -15.428 1.00 61.38 90 SER A O 1
ATOM 719 N N . SER A 1 91 ? 13.117 -5.733 -14.493 1.00 64.06 91 SER A N 1
ATOM 720 C CA . SER A 1 91 ? 14.168 -4.735 -14.247 1.00 64.06 91 SER A CA 1
ATOM 721 C C . SER A 1 91 ? 14.802 -4.901 -12.857 1.00 64.06 91 SER A C 1
ATOM 723 O O . SER A 1 91 ? 14.072 -4.818 -11.868 1.00 64.06 91 SER A O 1
ATOM 725 N N . PRO A 1 92 ? 16.140 -5.030 -12.735 1.00 61.47 92 PRO A N 1
ATOM 726 C CA . PRO A 1 92 ? 16.837 -5.139 -11.449 1.00 61.47 92 PRO A CA 1
ATOM 727 C C . PRO A 1 92 ? 16.585 -3.973 -10.486 1.00 61.47 92 PRO A C 1
ATOM 729 O O . PRO A 1 92 ? 16.576 -4.184 -9.279 1.00 61.47 92 PRO A O 1
ATOM 732 N N . THR A 1 93 ? 16.352 -2.765 -11.010 1.00 61.81 93 THR A N 1
ATOM 733 C CA . THR A 1 93 ? 16.071 -1.556 -10.213 1.00 61.81 93 THR A CA 1
ATOM 734 C C . THR A 1 93 ? 14.625 -1.477 -9.728 1.00 61.81 93 THR A C 1
ATOM 736 O O . THR A 1 93 ? 14.327 -0.709 -8.823 1.00 61.81 93 THR A O 1
ATOM 739 N N . LYS A 1 94 ? 13.731 -2.288 -10.312 1.00 61.28 94 LYS A N 1
ATOM 740 C CA . LYS A 1 94 ? 12.323 -2.433 -9.907 1.00 61.28 94 LYS A CA 1
ATOM 741 C C . LYS A 1 94 ? 12.051 -3.787 -9.236 1.00 61.28 94 LYS A C 1
ATOM 743 O O . LYS A 1 94 ? 10.896 -4.126 -8.971 1.00 61.28 94 LYS A O 1
ATOM 748 N N . GLN A 1 95 ? 13.097 -4.585 -8.993 1.00 62.25 95 GLN A N 1
ATOM 749 C CA . GLN A 1 95 ? 13.026 -5.771 -8.143 1.00 62.25 95 GLN A CA 1
ATOM 750 C C . GLN A 1 95 ? 12.976 -5.320 -6.689 1.00 62.25 95 GLN A C 1
ATOM 752 O O . GLN A 1 95 ? 13.791 -4.507 -6.253 1.00 62.25 95 GLN A O 1
ATOM 757 N N . GLY A 1 96 ? 12.035 -5.877 -5.937 1.00 78.06 96 GLY A N 1
ATOM 758 C CA . GLY A 1 96 ? 11.854 -5.499 -4.550 1.00 78.06 96 GLY A CA 1
ATOM 759 C C . GLY A 1 96 ? 10.886 -6.396 -3.800 1.00 78.06 96 GLY A C 1
ATOM 760 O O . GLY A 1 96 ? 10.388 -7.405 -4.313 1.00 78.06 96 GLY A O 1
ATOM 761 N N . ILE A 1 97 ? 10.635 -6.013 -2.560 1.00 86.62 97 ILE A N 1
ATOM 762 C CA . ILE A 1 97 ? 9.716 -6.668 -1.648 1.00 86.62 97 ILE A CA 1
ATOM 763 C C . ILE A 1 97 ? 8.786 -5.602 -1.078 1.00 86.62 97 ILE A C 1
ATOM 765 O O . ILE A 1 97 ? 9.249 -4.582 -0.578 1.00 86.62 97 ILE A O 1
ATOM 769 N N . ILE A 1 98 ? 7.481 -5.858 -1.108 1.00 90.81 98 ILE A N 1
ATOM 770 C CA . ILE A 1 98 ? 6.522 -5.115 -0.284 1.00 90.81 98 ILE A CA 1
ATOM 771 C C . ILE A 1 98 ? 6.324 -5.890 1.012 1.00 90.81 98 ILE A C 1
ATOM 773 O O . ILE A 1 98 ? 6.063 -7.096 0.977 1.00 90.81 98 ILE A O 1
ATOM 777 N N . ILE A 1 99 ? 6.429 -5.208 2.147 1.00 91.75 99 ILE A N 1
ATOM 778 C CA . ILE A 1 99 ? 6.231 -5.785 3.477 1.00 91.75 99 ILE A CA 1
ATOM 779 C C . ILE A 1 99 ? 5.190 -4.949 4.208 1.00 91.75 99 ILE A C 1
ATOM 781 O O . ILE A 1 99 ? 5.371 -3.750 4.396 1.00 91.75 99 ILE A O 1
ATOM 785 N N . ILE A 1 100 ? 4.114 -5.591 4.654 1.00 94.44 100 ILE A N 1
ATOM 786 C CA . ILE A 1 100 ? 3.100 -4.953 5.491 1.00 94.44 100 ILE A CA 1
ATOM 787 C C . ILE A 1 100 ? 3.277 -5.466 6.912 1.00 94.44 100 ILE A C 1
ATOM 789 O O . ILE A 1 100 ? 3.083 -6.654 7.182 1.00 94.44 100 ILE A O 1
ATOM 793 N N . ASN A 1 101 ? 3.641 -4.569 7.824 1.00 93.12 101 ASN A N 1
ATOM 794 C CA . ASN A 1 101 ? 3.788 -4.880 9.241 1.00 93.12 101 ASN A CA 1
ATOM 795 C C . ASN A 1 101 ? 2.689 -4.213 10.066 1.00 93.12 101 ASN A C 1
ATOM 797 O O . ASN A 1 101 ? 2.158 -3.173 9.693 1.00 93.12 101 ASN A O 1
ATOM 801 N N . LEU A 1 102 ? 2.409 -4.784 11.230 1.00 92.31 102 LEU A N 1
ATOM 802 C CA . LEU A 1 102 ? 1.635 -4.158 12.292 1.00 92.31 102 LEU A CA 1
ATOM 803 C C . LEU A 1 102 ? 2.577 -3.862 13.463 1.00 92.31 102 LEU A C 1
ATOM 805 O O . LEU A 1 102 ? 3.370 -4.722 13.862 1.00 92.31 102 LEU A O 1
ATOM 809 N N . PHE A 1 103 ? 2.523 -2.652 14.006 1.00 89.06 103 PHE A N 1
ATOM 810 C CA . PHE A 1 103 ? 3.311 -2.260 15.170 1.00 89.06 103 PHE A CA 1
ATOM 811 C C . PHE A 1 103 ? 2.564 -1.227 15.994 1.00 89.06 103 PHE A C 1
ATOM 813 O O . PHE A 1 103 ? 2.278 -0.136 15.500 1.00 89.06 103 PHE A O 1
ATOM 820 N N . LYS A 1 104 ? 2.286 -1.554 17.265 1.00 87.06 104 LYS A N 1
ATOM 821 C CA . LYS A 1 104 ? 1.351 -0.762 18.077 1.00 87.06 104 LYS A CA 1
ATOM 822 C C . LYS A 1 104 ? 0.066 -0.538 17.261 1.00 87.06 104 LYS A C 1
ATOM 824 O O . LYS A 1 104 ? -0.339 -1.436 16.538 1.00 87.06 104 LYS A O 1
ATOM 829 N N . ASN A 1 105 ? -0.518 0.653 17.323 1.00 87.31 105 ASN A N 1
ATOM 830 C CA . ASN A 1 105 ? -1.698 1.093 16.580 1.00 87.31 105 ASN A CA 1
ATOM 831 C C . ASN A 1 105 ? -1.409 1.555 15.137 1.00 87.31 105 ASN A C 1
ATOM 833 O O . ASN A 1 105 ? -2.145 2.394 14.625 1.00 87.31 105 ASN A O 1
ATOM 837 N N . TYR A 1 106 ? -0.358 1.046 14.489 1.00 88.69 106 TYR A N 1
ATOM 838 C CA . TYR A 1 106 ? 0.001 1.442 13.127 1.00 88.69 106 TYR A CA 1
ATOM 839 C C . TYR A 1 106 ? 0.226 0.244 12.220 1.00 88.69 106 TYR A C 1
ATOM 841 O O . TYR A 1 106 ? 0.854 -0.748 12.603 1.00 88.69 106 TYR A O 1
ATOM 849 N N . ILE A 1 107 ? -0.215 0.394 10.978 1.00 91.38 107 ILE A N 1
ATOM 850 C CA . ILE A 1 107 ? 0.186 -0.442 9.855 1.00 91.38 107 ILE A CA 1
ATOM 851 C C . ILE A 1 107 ? 1.365 0.244 9.172 1.00 91.38 107 ILE A C 1
ATOM 853 O O . ILE A 1 107 ? 1.318 1.431 8.873 1.00 91.38 107 ILE A O 1
ATOM 857 N N . ILE A 1 108 ? 2.442 -0.498 8.946 1.00 90.19 108 ILE A N 1
ATOM 858 C CA . ILE A 1 108 ? 3.645 -0.013 8.272 1.00 90.19 108 ILE A CA 1
ATOM 859 C C . ILE A 1 108 ? 3.676 -0.638 6.884 1.00 90.19 108 ILE A C 1
ATOM 861 O O . ILE A 1 108 ? 3.799 -1.859 6.758 1.00 90.19 108 ILE A O 1
ATOM 865 N N . PHE A 1 109 ? 3.564 0.201 5.861 1.00 90.19 109 PHE A N 1
ATOM 866 C CA . PHE A 1 109 ? 3.752 -0.155 4.464 1.00 90.19 109 PHE A CA 1
ATOM 867 C C . PHE A 1 109 ? 5.216 0.074 4.099 1.00 90.19 109 PHE A C 1
ATOM 869 O O . PHE A 1 109 ? 5.634 1.210 3.893 1.00 90.19 109 PHE A O 1
ATOM 876 N N . GLY A 1 110 ? 5.994 -1.002 4.052 1.00 88.31 110 GLY A N 1
ATOM 877 C CA . GLY A 1 110 ? 7.398 -0.973 3.668 1.00 88.31 110 GLY A CA 1
ATOM 878 C C . GLY A 1 110 ? 7.601 -1.436 2.235 1.00 88.31 110 GLY A C 1
ATOM 879 O O . GLY A 1 110 ? 6.990 -2.411 1.785 1.00 88.31 110 GLY A O 1
ATOM 880 N N . VAL A 1 111 ? 8.503 -0.760 1.540 1.00 86.19 111 VAL A N 1
ATOM 881 C CA . VAL A 1 111 ? 9.020 -1.167 0.240 1.00 86.19 111 VAL A CA 1
ATOM 882 C C . VAL A 1 111 ? 10.523 -1.314 0.371 1.00 86.19 111 VAL A C 1
ATOM 884 O O . VAL A 1 111 ? 11.190 -0.375 0.769 1.00 86.19 111 VAL A O 1
ATOM 887 N N . SER A 1 112 ? 11.054 -2.476 0.009 1.00 80.69 112 SER A N 1
ATOM 888 C CA . SER A 1 112 ? 12.492 -2.697 -0.111 1.00 80.69 112 SER A CA 1
ATOM 889 C C . SER A 1 112 ? 12.846 -2.903 -1.572 1.00 80.69 112 SER A C 1
ATOM 891 O O . SER A 1 112 ? 12.300 -3.800 -2.218 1.00 80.69 112 SER A O 1
ATOM 893 N N . LEU A 1 113 ? 13.731 -2.070 -2.113 1.00 73.94 113 LEU A N 1
ATOM 894 C CA . LEU A 1 113 ? 14.248 -2.210 -3.472 1.00 73.94 113 LEU A CA 1
ATOM 895 C C . LEU A 1 113 ? 15.625 -2.874 -3.433 1.00 73.94 113 LEU A C 1
ATOM 897 O O . LEU A 1 113 ? 16.420 -2.648 -2.527 1.00 73.94 113 LEU A O 1
ATOM 901 N N . LYS A 1 114 ? 15.949 -3.673 -4.454 1.00 67.50 114 LYS A N 1
ATOM 902 C CA . LYS A 1 114 ? 17.264 -4.334 -4.563 1.00 67.50 114 LYS A CA 1
ATOM 903 C C . LYS A 1 114 ? 18.432 -3.336 -4.600 1.00 67.50 114 LYS A C 1
ATOM 905 O O . LYS A 1 114 ? 19.553 -3.678 -4.234 1.00 67.50 114 LYS A O 1
ATOM 910 N N . THR A 1 115 ? 18.166 -2.125 -5.078 1.00 63.38 115 THR A N 1
ATOM 911 C CA . THR A 1 115 ? 19.091 -0.991 -5.113 1.00 63.38 115 THR A CA 1
ATOM 912 C C . THR A 1 115 ? 18.344 0.252 -4.645 1.00 63.38 115 THR A C 1
ATOM 914 O O . THR A 1 115 ? 17.306 0.569 -5.223 1.00 63.38 115 THR A O 1
ATOM 917 N N . GLY A 1 116 ? 18.871 0.955 -3.645 1.00 66.50 116 GLY A N 1
ATOM 918 C CA . GLY A 1 116 ? 18.201 2.082 -2.994 1.00 66.50 116 GLY A CA 1
ATOM 919 C C . GLY A 1 116 ? 18.080 1.839 -1.493 1.00 66.50 116 GLY A C 1
ATOM 920 O O . GLY A 1 116 ? 18.800 1.000 -0.952 1.00 66.50 116 GLY A O 1
ATOM 921 N N . GLY A 1 117 ? 17.198 2.581 -0.831 1.00 66.50 117 GLY A N 1
ATOM 922 C CA . GLY A 1 117 ? 16.830 2.293 0.552 1.00 66.50 117 GLY A CA 1
ATOM 923 C C . GLY A 1 117 ? 15.429 1.699 0.666 1.00 66.50 117 GLY A C 1
ATOM 924 O O . GLY A 1 117 ? 14.787 1.393 -0.341 1.00 66.50 117 GLY A O 1
ATOM 925 N N . ASP A 1 118 ? 14.984 1.529 1.907 1.00 79.38 118 ASP A N 1
ATOM 926 C CA . ASP A 1 118 ? 13.750 0.828 2.249 1.00 79.38 118 ASP A CA 1
ATOM 927 C C . ASP A 1 118 ? 12.703 1.823 2.784 1.00 79.38 118 ASP A C 1
ATOM 929 O O . ASP A 1 118 ? 12.556 1.952 4.006 1.00 79.38 118 ASP A O 1
ATOM 933 N N . PRO A 1 119 ? 12.006 2.595 1.924 1.00 80.44 119 PRO A N 1
ATOM 934 C CA . PRO A 1 119 ? 11.014 3.543 2.406 1.00 80.44 119 PRO A CA 1
ATOM 935 C C . PRO A 1 119 ? 9.850 2.829 3.099 1.00 80.44 119 PRO A C 1
ATOM 937 O O . PRO A 1 119 ? 9.322 1.812 2.639 1.00 80.44 119 PRO A O 1
ATOM 940 N N . GLU A 1 120 ? 9.419 3.417 4.212 1.00 85.81 120 GLU A N 1
ATOM 941 C CA . GLU A 1 120 ? 8.284 2.960 5.005 1.00 85.81 120 GLU A CA 1
ATOM 942 C C . GLU A 1 120 ? 7.296 4.110 5.205 1.00 85.81 120 GLU A C 1
ATOM 944 O O . GLU A 1 120 ? 7.685 5.210 5.601 1.00 85.81 120 GLU A O 1
ATOM 949 N N . ILE A 1 121 ? 6.008 3.843 4.997 1.00 84.88 121 ILE A N 1
ATOM 950 C CA . ILE A 1 121 ? 4.928 4.740 5.412 1.00 84.88 121 ILE A CA 1
ATOM 951 C C . ILE A 1 121 ? 4.149 4.089 6.547 1.00 84.88 121 ILE A C 1
ATOM 953 O O . ILE A 1 121 ? 3.804 2.907 6.493 1.00 84.88 121 ILE A O 1
ATOM 957 N N . LYS A 1 122 ? 3.863 4.871 7.586 1.00 87.12 122 LYS A N 1
ATOM 958 C CA . LYS A 1 122 ? 3.032 4.446 8.715 1.00 87.12 122 LYS A CA 1
ATOM 959 C C . LYS A 1 122 ? 1.620 4.980 8.519 1.00 87.12 122 LYS A C 1
ATOM 961 O O . LYS A 1 122 ? 1.438 6.152 8.221 1.00 87.12 122 LYS A O 1
ATOM 966 N N . MET A 1 123 ? 0.634 4.119 8.713 1.00 88.38 123 MET A N 1
ATOM 967 C CA . MET A 1 123 ? -0.782 4.426 8.564 1.00 88.38 123 MET A CA 1
ATOM 968 C C . MET A 1 123 ? -1.531 4.026 9.823 1.00 88.38 123 MET A C 1
ATOM 970 O O . MET A 1 123 ? -1.313 2.942 10.374 1.00 88.38 123 MET A O 1
ATOM 974 N N . ASN A 1 124 ? -2.449 4.879 10.258 1.00 88.06 124 ASN A N 1
ATOM 975 C CA . ASN A 1 124 ? -3.459 4.492 11.234 1.00 88.06 124 ASN A CA 1
ATOM 976 C C . ASN A 1 124 ? -4.594 3.689 10.560 1.00 88.06 124 ASN A C 1
ATOM 978 O O . ASN A 1 124 ? -4.542 3.353 9.370 1.00 88.06 124 ASN A O 1
ATOM 982 N N . GLN A 1 125 ? -5.617 3.350 11.344 1.00 89.62 125 GLN A N 1
ATOM 983 C CA . GLN A 1 125 ? -6.782 2.599 10.876 1.00 89.62 125 GLN A CA 1
ATOM 984 C C . GLN A 1 125 ? -7.491 3.301 9.706 1.00 89.62 125 GLN A C 1
ATOM 986 O O . GLN A 1 125 ? -7.691 2.680 8.663 1.00 89.62 125 GLN A O 1
ATOM 991 N N . ASP A 1 126 ? -7.815 4.586 9.852 1.00 89.50 126 ASP A N 1
ATOM 992 C CA . ASP A 1 126 ? -8.612 5.336 8.875 1.00 89.50 126 ASP A CA 1
ATOM 993 C C . ASP A 1 126 ? -7.853 5.546 7.559 1.00 89.50 126 ASP A C 1
ATOM 995 O O . ASP A 1 126 ? -8.402 5.362 6.473 1.00 89.50 126 ASP A O 1
ATOM 999 N N . GLN A 1 127 ? -6.553 5.838 7.640 1.00 88.25 127 GLN A N 1
ATOM 1000 C CA . GLN A 1 127 ? -5.679 5.953 6.469 1.00 88.25 127 GLN A CA 1
ATOM 1001 C C . GLN A 1 127 ? -5.551 4.624 5.725 1.00 88.25 127 GLN A C 1
ATOM 1003 O O . GLN A 1 127 ? -5.577 4.590 4.495 1.00 88.25 127 GLN A O 1
ATOM 1008 N N . THR A 1 128 ? -5.455 3.516 6.464 1.00 89.56 128 THR A 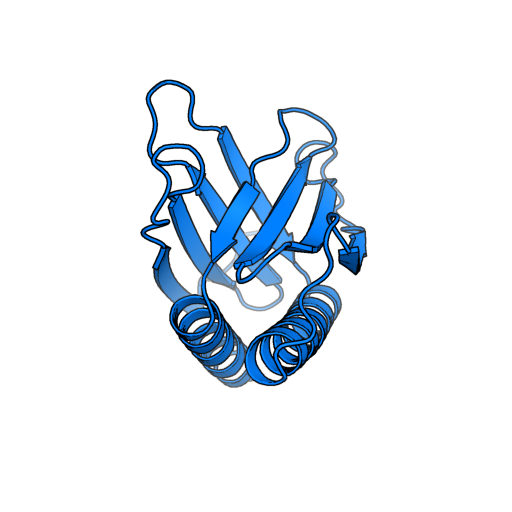N 1
ATOM 1009 C CA . THR A 1 128 ? -5.422 2.182 5.857 1.00 89.56 128 THR A CA 1
ATOM 1010 C C . THR A 1 128 ? -6.747 1.862 5.167 1.00 89.56 128 THR A C 1
ATOM 1012 O O . THR A 1 128 ? -6.739 1.285 4.079 1.00 89.56 128 THR A O 1
ATOM 1015 N N . LEU A 1 129 ? -7.883 2.235 5.767 1.00 91.25 129 LEU A N 1
ATOM 1016 C CA . LEU A 1 129 ? -9.197 2.049 5.155 1.00 91.25 129 LEU A CA 1
ATOM 1017 C C . LEU A 1 129 ? -9.313 2.834 3.844 1.00 91.25 129 LEU A C 1
ATOM 1019 O O . LEU A 1 129 ? -9.653 2.248 2.818 1.00 91.25 129 LEU A O 1
ATOM 1023 N N . ALA A 1 130 ? -8.951 4.117 3.857 1.00 89.00 130 ALA A N 1
ATOM 1024 C CA . ALA A 1 130 ? -8.977 4.966 2.669 1.00 89.00 130 ALA A CA 1
ATOM 1025 C C . ALA A 1 130 ? -8.062 4.426 1.551 1.00 89.00 130 ALA A C 1
ATOM 1027 O O . ALA A 1 130 ? -8.456 4.380 0.382 1.00 89.00 130 ALA A O 1
ATOM 1028 N N . LEU A 1 131 ? -6.867 3.935 1.906 1.00 87.75 131 LEU A N 1
ATOM 1029 C CA . LEU A 1 131 ? -5.967 3.262 0.967 1.00 87.75 131 LEU A CA 1
ATOM 1030 C C . LEU A 1 131 ? -6.626 2.016 0.354 1.00 87.75 131 LEU A C 1
ATOM 1032 O O . LEU A 1 131 ? -6.588 1.809 -0.860 1.00 87.75 131 LEU A O 1
ATOM 1036 N N . LEU A 1 132 ? -7.246 1.182 1.189 1.00 90.81 132 LEU A N 1
ATOM 1037 C CA . LEU A 1 132 ? -7.892 -0.050 0.756 1.00 90.81 132 LEU A CA 1
ATOM 1038 C C . LEU A 1 132 ? -9.080 0.219 -0.181 1.00 90.81 132 LEU A C 1
ATOM 1040 O O . LEU A 1 132 ? -9.233 -0.473 -1.190 1.00 90.81 132 LEU A O 1
ATOM 1044 N N . GLU A 1 133 ? -9.904 1.220 0.125 1.00 89.81 133 GLU A N 1
ATOM 1045 C CA . GLU A 1 133 ? -11.021 1.646 -0.724 1.00 89.81 133 GLU A CA 1
ATOM 1046 C C . GLU A 1 133 ? -10.537 2.100 -2.103 1.00 89.81 133 GLU A C 1
ATOM 1048 O O . GLU A 1 133 ? -11.092 1.679 -3.123 1.00 89.81 133 GLU A O 1
ATOM 1053 N N . LEU A 1 134 ? -9.449 2.874 -2.147 1.00 86.00 134 LEU A N 1
ATOM 1054 C CA . LEU A 1 134 ? -8.811 3.299 -3.391 1.00 86.00 134 LEU A CA 1
ATOM 1055 C C . LEU A 1 134 ? -8.307 2.098 -4.203 1.00 86.00 134 LEU A C 1
ATOM 1057 O O . LEU A 1 134 ? -8.542 2.028 -5.412 1.00 86.00 134 LEU A O 1
ATOM 1061 N N . PHE A 1 135 ? -7.690 1.103 -3.558 1.00 87.44 135 PHE A N 1
ATOM 1062 C CA . PHE A 1 135 ? -7.187 -0.082 -4.263 1.00 87.44 135 PHE A CA 1
ATOM 1063 C C . PHE A 1 135 ? -8.329 -0.921 -4.840 1.00 87.44 135 PHE A C 1
ATOM 1065 O O . PHE A 1 135 ? -8.240 -1.404 -5.969 1.00 87.44 135 PHE A O 1
ATOM 1072 N N . ILE A 1 136 ? -9.417 -1.080 -4.079 1.00 86.69 136 ILE A N 1
ATOM 1073 C CA . ILE A 1 136 ? -10.618 -1.798 -4.520 1.00 86.69 136 ILE A CA 1
ATOM 1074 C C . ILE A 1 136 ? -11.317 -1.049 -5.660 1.00 86.69 136 ILE A C 1
ATOM 1076 O O . ILE A 1 136 ? -11.828 -1.681 -6.584 1.00 86.69 136 ILE A O 1
ATOM 1080 N N . LYS A 1 137 ? -11.355 0.287 -5.616 1.00 84.50 137 LYS A N 1
ATOM 1081 C CA . LYS A 1 137 ? -11.884 1.103 -6.715 1.00 84.50 137 LYS A CA 1
ATOM 1082 C C . LYS A 1 137 ? -11.068 0.875 -7.986 1.00 84.50 137 LYS A C 1
ATOM 1084 O O . LYS A 1 137 ? -11.650 0.600 -9.033 1.00 84.50 137 LYS A O 1
ATOM 1089 N N . MET A 1 138 ? -9.737 0.925 -7.891 1.00 79.56 138 MET A N 1
ATOM 1090 C CA . MET A 1 138 ? -8.875 0.718 -9.055 1.00 79.56 138 MET A CA 1
ATOM 1091 C C . MET A 1 138 ? -8.975 -0.694 -9.636 1.00 79.56 138 MET A C 1
ATOM 1093 O O . MET A 1 138 ? -9.011 -0.833 -10.853 1.00 79.56 138 MET A O 1
ATOM 1097 N N . SER A 1 139 ? -9.071 -1.735 -8.801 1.00 79.12 139 SER A N 1
ATOM 1098 C CA . SER A 1 139 ? -9.173 -3.117 -9.298 1.00 79.12 139 SER A CA 1
ATOM 1099 C C . SER A 1 139 ? -10.465 -3.397 -10.073 1.00 79.12 139 SER A C 1
ATOM 1101 O O . SER A 1 139 ? -10.509 -4.333 -10.867 1.00 79.12 139 SER A O 1
ATOM 1103 N N . LYS A 1 140 ? -11.510 -2.583 -9.869 1.00 73.44 140 LYS A N 1
ATOM 1104 C CA . LYS A 1 140 ? -12.779 -2.645 -10.613 1.00 73.44 140 LYS A CA 1
ATOM 1105 C C . LYS A 1 140 ? -12.777 -1.812 -11.898 1.00 73.44 140 LYS A C 1
ATOM 1107 O O . LYS A 1 140 ? -13.598 -2.074 -12.766 1.00 73.44 140 LYS A O 1
ATOM 1112 N N . GLY A 1 141 ? -11.905 -0.806 -12.006 1.00 59.19 141 GLY A N 1
ATOM 1113 C CA . GLY A 1 141 ? -11.806 0.082 -13.173 1.00 59.19 141 GLY A CA 1
ATOM 1114 C C . GLY A 1 141 ? -10.921 -0.448 -14.307 1.00 59.19 141 GLY A C 1
ATOM 1115 O O . GLY A 1 141 ? -10.894 0.143 -15.379 1.00 59.19 141 GLY A O 1
ATOM 1116 N N . THR A 1 142 ? -10.200 -1.548 -14.080 1.00 49.94 142 THR A N 1
ATOM 1117 C CA . THR A 1 142 ? -9.349 -2.230 -15.073 1.00 49.94 142 THR A CA 1
ATOM 1118 C C . THR A 1 142 ? -10.063 -3.382 -15.801 1.00 49.94 142 THR A C 1
ATOM 1120 O O . THR A 1 142 ? -9.387 -4.251 -16.347 1.00 49.94 142 THR A O 1
ATOM 1123 N N . GLY A 1 143 ? -11.400 -3.440 -15.748 1.00 39.66 143 GLY A N 1
ATOM 1124 C CA . GLY A 1 143 ? -12.231 -4.497 -16.344 1.00 39.66 143 GLY A CA 1
ATOM 1125 C C . GLY A 1 143 ? -13.012 -4.036 -17.563 1.00 39.66 143 GLY A C 1
ATOM 1126 O O . GLY A 1 143 ? -13.472 -2.874 -17.551 1.00 39.66 143 GLY A O 1
#

Radius of gyration: 14.49 Å; Cα contacts (8 Å, |Δi|>4): 301; chains: 1; bounding box: 32×27×47 Å